Protein AF-A0A920DQ72-F1 (afdb_monomer_lite)

Radius of gyration: 14.82 Å; chains: 1; bounding box: 31×37×38 Å

Foldseek 3Di:
DPDVVVVVDDPQLVVLVVVVVVCVVVVDPDDDDDFPAQAQPTSNLPDDDPDDDDDDFDQPPCVPQNRDSVSSVVSNCNSDDDDDD

Secondary structure (DSSP, 8-state):
---TTTTT--HHHHHHHHHHHHHHHHT-S------SSSSTT-TTTTS--S--------S-SHHHH-SSHHHHHHHHHTT------

Sequence (85 aa):
MEDFTEIGLSFFEMSTALAFSYFSVQNVDIALIEVGLGGRLDATNIINPVLSVITNVALDHQNLLGDTIAQIAKEKLELLKRMYL

pLDDT: mean 88.85, std 12.52, range [43.41, 98.5]

Structure (mmCIF, N/CA/C/O backbone):
data_AF-A0A920DQ72-F1
#
_entry.id   AF-A0A920DQ72-F1
#
loop_
_atom_site.group_PDB
_atom_site.id
_atom_site.type_symbol
_atom_site.label_atom_id
_atom_site.label_alt_id
_atom_site.label_comp_id
_atom_site.label_asym_id
_atom_site.label_entity_id
_atom_site.label_seq_id
_atom_site.pdbx_PDB_ins_code
_atom_site.Cartn_x
_atom_site.Cartn_y
_atom_site.Cartn_z
_atom_site.occupancy
_atom_site.B_iso_or_equiv
_atom_site.auth_seq_id
_atom_site.auth_comp_id
_atom_site.auth_asym_id
_atom_site.auth_atom_id
_atom_site.pdbx_PDB_model_num
ATOM 1 N N . MET A 1 1 ? 1.795 15.178 22.479 1.00 53.59 1 MET A N 1
ATOM 2 C CA . MET A 1 1 ? 1.796 14.877 21.038 1.00 53.59 1 MET A CA 1
ATOM 3 C C . MET A 1 1 ? 3.180 15.248 20.575 1.00 53.59 1 MET A C 1
ATOM 5 O O . MET A 1 1 ? 3.488 16.428 20.628 1.00 53.59 1 MET A O 1
ATOM 9 N N . GLU A 1 2 ? 4.033 14.265 20.294 1.00 54.72 2 GLU A N 1
ATOM 10 C CA . GLU A 1 2 ? 5.259 14.545 19.537 1.00 54.72 2 GLU A CA 1
ATOM 11 C C . GLU A 1 2 ? 4.835 15.173 18.207 1.00 54.72 2 GLU A C 1
ATOM 13 O O . GLU A 1 2 ? 3.841 14.741 17.611 1.00 54.72 2 GLU A O 1
ATOM 18 N N . ASP A 1 3 ? 5.498 16.258 17.817 1.00 62.69 3 ASP 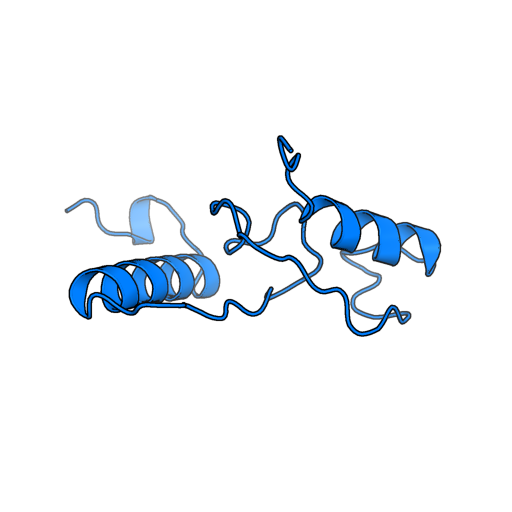A N 1
ATOM 19 C CA . ASP A 1 3 ? 5.172 16.972 16.588 1.00 62.69 3 ASP A CA 1
ATOM 20 C C . ASP A 1 3 ? 5.566 16.063 15.414 1.00 62.69 3 ASP A C 1
ATOM 22 O O . ASP A 1 3 ? 6.684 15.556 15.365 1.00 62.69 3 ASP A O 1
ATOM 26 N N . PHE A 1 4 ? 4.647 15.775 14.490 1.00 64.38 4 PHE A N 1
ATOM 27 C CA . PHE A 1 4 ? 4.854 14.776 13.422 1.00 64.38 4 PHE A CA 1
ATOM 28 C C . PHE A 1 4 ? 6.065 15.087 12.518 1.00 64.38 4 PHE A C 1
ATOM 30 O O . PHE A 1 4 ? 6.589 14.209 11.829 1.00 64.38 4 PHE A O 1
ATOM 37 N N . THR A 1 5 ? 6.519 16.339 12.553 1.00 62.22 5 THR A N 1
ATOM 38 C CA . THR A 1 5 ? 7.752 16.862 11.958 1.00 62.22 5 THR A CA 1
ATOM 39 C C . THR A 1 5 ? 9.018 16.253 12.568 1.00 62.22 5 THR A C 1
ATOM 41 O O . THR A 1 5 ? 9.971 16.007 11.832 1.00 62.22 5 THR A O 1
ATOM 44 N N . GLU A 1 6 ? 9.031 15.944 13.867 1.00 75.00 6 GLU A N 1
ATOM 45 C CA . GLU A 1 6 ? 10.167 15.316 14.560 1.00 75.00 6 GLU A CA 1
ATOM 46 C C . GLU A 1 6 ? 10.336 13.841 14.172 1.00 75.00 6 GLU A C 1
ATOM 48 O O . GLU A 1 6 ? 11.457 13.338 14.120 1.00 75.00 6 GLU A O 1
ATOM 53 N N . ILE A 1 7 ? 9.234 13.165 13.831 1.00 80.50 7 ILE A N 1
ATOM 54 C CA . ILE A 1 7 ? 9.225 11.767 13.362 1.00 80.50 7 ILE A CA 1
ATOM 55 C C . ILE A 1 7 ? 9.627 11.681 11.874 1.00 80.50 7 ILE A C 1
ATOM 57 O O . ILE A 1 7 ? 9.993 10.615 11.384 1.00 80.50 7 ILE A O 1
ATOM 61 N N . GLY A 1 8 ? 9.608 12.807 11.150 1.00 87.56 8 GLY A N 1
ATOM 62 C CA . GLY A 1 8 ? 10.032 12.880 9.751 1.00 87.56 8 GLY A CA 1
ATOM 63 C C . GLY A 1 8 ? 9.046 12.252 8.763 1.00 87.56 8 GLY A C 1
ATOM 64 O O . GLY A 1 8 ? 9.467 11.784 7.706 1.00 87.56 8 GLY A O 1
ATOM 65 N N . LEU A 1 9 ? 7.749 12.232 9.090 1.00 90.44 9 LEU A N 1
ATOM 66 C CA . LEU A 1 9 ? 6.726 11.671 8.205 1.00 90.44 9 LEU A CA 1
ATOM 67 C C . LEU A 1 9 ? 6.579 12.490 6.919 1.00 90.44 9 LEU A C 1
ATOM 69 O O . LEU A 1 9 ? 6.530 13.723 6.931 1.00 90.44 9 LEU A O 1
ATOM 73 N N . SER A 1 10 ? 6.415 11.793 5.800 1.00 92.75 10 SER A N 1
ATOM 74 C CA . SER A 1 10 ? 5.975 12.398 4.550 1.00 92.75 10 SER A CA 1
ATOM 75 C C . SER A 1 10 ? 4.516 12.860 4.640 1.00 92.75 10 SER A C 1
ATOM 77 O O . SER A 1 10 ? 3.709 12.368 5.434 1.00 92.75 10 SER A O 1
ATOM 79 N N . PHE A 1 11 ? 4.138 13.777 3.747 1.00 92.69 11 PHE A N 1
ATOM 80 C CA . PHE A 1 11 ? 2.743 14.199 3.599 1.00 92.69 11 PHE A CA 1
ATOM 81 C C . PHE A 1 11 ? 1.795 13.013 3.342 1.00 92.69 11 PHE A C 1
ATOM 83 O O . PHE A 1 11 ? 0.676 12.986 3.861 1.00 92.69 11 PHE A O 1
ATOM 90 N N . PHE A 1 12 ? 2.244 12.027 2.558 1.00 94.44 12 PHE A N 1
ATOM 91 C CA . PHE A 1 12 ? 1.442 10.854 2.222 1.00 94.44 12 PHE A CA 1
ATOM 92 C C . PHE A 1 12 ? 1.214 9.946 3.436 1.00 94.44 12 PHE A C 1
ATOM 94 O O . PHE A 1 12 ? 0.083 9.526 3.678 1.00 94.44 12 PHE A O 1
ATOM 101 N N . GLU A 1 13 ? 2.245 9.707 4.248 1.00 95.06 13 GLU A N 1
ATOM 102 C CA . GLU A 1 13 ? 2.118 8.923 5.484 1.00 95.06 13 GLU A CA 1
ATOM 103 C C . GLU A 1 13 ? 1.178 9.603 6.483 1.00 95.06 13 GLU A C 1
ATOM 105 O O . GLU A 1 13 ? 0.279 8.958 7.026 1.00 95.06 13 GLU A O 1
ATOM 110 N N . MET A 1 14 ? 1.318 10.921 6.663 1.00 94.50 14 MET A N 1
ATOM 111 C CA . MET A 1 14 ? 0.444 11.685 7.556 1.00 94.50 14 MET A CA 1
ATOM 112 C C . MET A 1 14 ? -1.018 11.654 7.086 1.00 94.50 14 MET A C 1
ATOM 114 O O . MET A 1 14 ? -1.928 11.443 7.890 1.00 94.50 14 MET A O 1
ATOM 118 N N . SER A 1 15 ? -1.253 11.808 5.781 1.00 95.19 15 SER A N 1
ATOM 119 C CA . SER A 1 15 ? -2.601 11.755 5.200 1.00 95.19 15 SER A CA 1
ATOM 120 C C . SER A 1 15 ? -3.218 10.360 5.312 1.00 95.19 15 SER A C 1
ATOM 122 O O . SER A 1 15 ? -4.402 10.231 5.621 1.00 95.19 15 SER A O 1
ATOM 124 N N . THR A 1 16 ? -2.414 9.312 5.123 1.00 96.69 16 THR A N 1
ATOM 125 C CA . THR A 1 16 ? -2.847 7.914 5.262 1.00 96.69 16 THR A CA 1
ATOM 126 C C . THR A 1 16 ? -3.270 7.609 6.699 1.00 96.69 16 THR A C 1
ATOM 128 O O . THR A 1 16 ? -4.352 7.066 6.927 1.00 96.69 16 THR A O 1
ATOM 131 N N . ALA A 1 17 ? -2.470 8.026 7.685 1.00 95.62 17 ALA A N 1
ATOM 132 C CA . ALA A 1 17 ? -2.809 7.871 9.099 1.00 95.62 17 ALA A CA 1
ATOM 133 C C . ALA A 1 17 ? -4.094 8.631 9.471 1.00 95.62 17 ALA A C 1
ATOM 135 O O . ALA A 1 17 ? -4.952 8.097 10.181 1.00 95.62 17 ALA A O 1
ATOM 136 N N . LEU A 1 18 ? -4.258 9.855 8.955 1.00 96.31 18 LEU A N 1
ATOM 137 C CA . LEU A 1 18 ? -5.473 10.644 9.150 1.00 96.31 18 LEU A CA 1
ATOM 138 C C . LEU A 1 18 ? -6.703 9.946 8.556 1.00 96.31 18 LEU A C 1
ATOM 140 O O . LEU A 1 18 ? -7.736 9.885 9.221 1.00 96.31 18 LEU A O 1
ATOM 144 N N . ALA A 1 19 ? -6.594 9.389 7.347 1.00 97.75 19 ALA A N 1
ATOM 145 C CA . ALA A 1 19 ? -7.685 8.669 6.696 1.00 97.75 19 ALA A CA 1
ATOM 146 C C . ALA A 1 19 ? -8.118 7.437 7.506 1.00 97.75 19 ALA A C 1
ATOM 148 O O . ALA A 1 19 ? -9.306 7.268 7.777 1.00 97.75 19 ALA A O 1
ATOM 149 N N . PHE A 1 20 ? -7.167 6.618 7.970 1.00 97.31 20 PHE A N 1
ATOM 150 C CA . PHE A 1 20 ? -7.477 5.458 8.813 1.00 97.31 20 PHE A CA 1
ATOM 151 C C . PHE A 1 20 ? -8.146 5.854 10.130 1.00 97.31 20 PHE A C 1
ATOM 153 O O . PHE A 1 20 ? -9.155 5.257 10.510 1.00 97.31 20 PHE A O 1
ATOM 160 N N . SER A 1 21 ? -7.626 6.886 10.799 1.00 97.38 21 SER A N 1
ATOM 161 C CA . SER A 1 21 ? -8.230 7.425 12.021 1.00 97.38 21 SER A CA 1
ATOM 162 C C . SER A 1 21 ? -9.661 7.903 11.767 1.00 97.38 21 SER A C 1
ATOM 164 O O . SER A 1 21 ? -10.587 7.534 12.490 1.00 97.38 21 SER A O 1
ATOM 166 N N . TYR A 1 22 ? -9.872 8.651 10.682 1.00 98.38 22 TYR A N 1
ATOM 167 C CA . TYR A 1 22 ? -11.186 9.154 10.306 1.00 98.38 22 TYR A CA 1
ATOM 168 C C . TYR A 1 22 ? -12.182 8.020 10.035 1.00 98.38 22 TYR A C 1
ATOM 170 O O . TYR A 1 22 ? -13.269 8.026 10.609 1.00 98.38 22 TYR A O 1
ATOM 178 N N . PHE A 1 23 ? -11.812 7.014 9.238 1.00 98.31 23 PHE A N 1
ATOM 179 C CA . PHE A 1 23 ? -12.680 5.864 8.960 1.00 98.31 23 PHE A CA 1
ATOM 180 C C . PHE A 1 23 ? -13.024 5.069 10.222 1.00 98.31 23 PHE A C 1
ATOM 182 O O . PHE A 1 23 ? -14.173 4.657 10.383 1.00 98.31 23 PHE A O 1
ATOM 189 N N . SER A 1 24 ? -12.071 4.920 11.147 1.00 97.00 24 SER A N 1
ATOM 190 C CA . SER A 1 24 ? -12.329 4.292 12.444 1.00 97.00 24 SER A CA 1
ATOM 191 C C . SER A 1 24 ? -13.323 5.095 13.285 1.00 97.00 24 SER A C 1
ATOM 193 O O . SER A 1 24 ? -14.212 4.503 13.888 1.00 97.00 24 SER A O 1
ATOM 195 N N . VAL A 1 25 ? -13.196 6.427 13.328 1.00 98.50 25 VAL A N 1
ATOM 196 C CA . VAL A 1 25 ? -14.112 7.304 14.079 1.00 98.50 25 VAL A CA 1
ATOM 197 C C . VAL A 1 25 ? -15.510 7.312 13.462 1.00 98.50 25 VAL A C 1
ATOM 199 O O . VAL A 1 25 ? -16.498 7.328 14.191 1.00 98.50 25 VAL A O 1
ATOM 202 N N . GLN A 1 26 ? -15.605 7.286 12.131 1.00 98.50 26 GLN A N 1
ATOM 203 C CA . GLN A 1 26 ? -16.887 7.202 11.426 1.00 98.50 26 GLN A CA 1
ATOM 204 C C . GLN A 1 26 ? -17.528 5.809 11.497 1.00 98.50 26 GLN A C 1
ATOM 206 O O . GLN A 1 26 ? -18.690 5.671 11.131 1.00 98.50 26 GLN A O 1
ATOM 211 N N . ASN A 1 27 ? -16.798 4.801 11.988 1.00 97.56 27 ASN A N 1
ATOM 212 C CA . ASN A 1 27 ? -17.262 3.423 12.138 1.00 97.56 27 ASN A CA 1
ATOM 213 C C . ASN A 1 27 ? -17.837 2.849 10.829 1.00 97.56 27 ASN A C 1
ATOM 215 O O . ASN A 1 27 ? -18.952 2.329 10.796 1.00 97.56 27 ASN A O 1
ATOM 219 N N . VAL A 1 28 ? -17.087 3.014 9.733 1.00 98.06 28 VAL A N 1
ATOM 220 C CA . VAL A 1 28 ? -17.499 2.545 8.402 1.00 98.06 28 VAL A CA 1
ATOM 221 C C . VAL A 1 28 ? -17.495 1.018 8.325 1.00 98.06 28 VAL A C 1
ATOM 223 O O . VAL A 1 28 ? -16.589 0.372 8.848 1.00 98.06 28 VAL A O 1
ATOM 226 N N . ASP A 1 29 ? -18.459 0.441 7.605 1.00 98.12 29 ASP A N 1
ATOM 227 C CA . ASP A 1 29 ? -18.520 -1.013 7.402 1.00 98.12 29 ASP A CA 1
ATOM 228 C C . ASP A 1 29 ? -17.356 -1.526 6.536 1.00 98.12 29 ASP A C 1
ATOM 230 O O . ASP A 1 29 ? -16.797 -2.594 6.784 1.00 98.12 29 ASP A O 1
ATOM 234 N N . ILE A 1 30 ? -16.991 -0.763 5.499 1.00 96.88 30 ILE A N 1
ATOM 235 C CA . ILE A 1 30 ? -15.902 -1.072 4.566 1.00 96.88 30 ILE A CA 1
ATOM 236 C C . ILE A 1 30 ? -15.166 0.223 4.219 1.00 96.88 30 ILE A C 1
ATOM 238 O O . ILE A 1 30 ? -15.785 1.212 3.828 1.00 96.88 30 ILE A O 1
ATOM 242 N N . ALA A 1 31 ? -13.836 0.189 4.293 1.00 97.50 31 ALA A N 1
ATOM 243 C CA . ALA A 1 31 ? -12.966 1.233 3.762 1.00 97.50 31 ALA A CA 1
ATOM 244 C C . ALA A 1 31 ? -12.246 0.721 2.506 1.00 97.50 31 ALA A C 1
ATOM 246 O O . ALA A 1 31 ? -11.575 -0.312 2.547 1.00 97.50 31 ALA A O 1
ATOM 247 N N . LEU A 1 32 ? -12.377 1.446 1.392 1.00 96.88 32 LEU A N 1
ATOM 248 C CA . LEU A 1 32 ? -11.608 1.191 0.176 1.00 96.88 32 LEU A CA 1
ATOM 249 C C . LEU A 1 32 ? -10.333 2.032 0.215 1.00 96.88 32 LEU A C 1
ATOM 251 O O . LEU A 1 32 ? -10.407 3.259 0.243 1.00 96.88 32 LEU A O 1
ATOM 255 N N . ILE A 1 33 ? -9.179 1.369 0.221 1.00 96.88 33 ILE A N 1
ATOM 256 C CA . ILE A 1 33 ? -7.875 2.022 0.336 1.00 96.88 33 ILE A CA 1
ATOM 257 C C . ILE A 1 33 ? -7.119 1.846 -0.979 1.00 96.88 33 ILE A C 1
ATOM 259 O O . ILE A 1 33 ? -6.789 0.724 -1.365 1.00 96.88 33 ILE A O 1
ATOM 263 N N . GLU A 1 34 ? -6.875 2.955 -1.672 1.00 95.44 34 GLU A N 1
ATOM 264 C CA . GLU A 1 34 ? -6.031 2.993 -2.864 1.00 95.44 34 GLU A CA 1
ATOM 265 C C . GLU A 1 34 ? -4.560 3.090 -2.452 1.00 95.44 34 GLU A C 1
ATOM 267 O O . GLU A 1 34 ? -4.191 3.909 -1.614 1.00 95.44 34 GLU A O 1
ATOM 272 N N . VAL A 1 35 ? -3.725 2.246 -3.051 1.00 94.50 35 VAL A N 1
ATOM 273 C CA . VAL A 1 35 ? -2.276 2.239 -2.826 1.00 94.50 35 VAL A CA 1
ATOM 274 C C . VAL A 1 35 ? -1.660 3.424 -3.560 1.00 94.50 35 VAL A C 1
ATOM 276 O O . VAL A 1 35 ? -1.919 3.597 -4.749 1.00 94.50 35 VAL A O 1
ATOM 279 N N . GLY A 1 36 ? -0.808 4.200 -2.885 1.00 92.62 36 GLY A N 1
ATOM 280 C CA . GLY A 1 36 ? -0.157 5.364 -3.488 1.00 92.62 36 GLY A CA 1
ATOM 281 C C . GLY A 1 36 ? 0.851 4.979 -4.568 1.00 92.62 36 GLY A C 1
ATOM 282 O O . GLY A 1 36 ? 0.756 5.431 -5.707 1.00 92.62 36 GLY A O 1
ATOM 283 N N . LEU A 1 37 ? 1.822 4.128 -4.227 1.00 92.00 37 LEU A N 1
ATOM 284 C CA . LEU A 1 37 ? 2.854 3.686 -5.159 1.00 92.00 37 LEU A CA 1
ATOM 285 C C . LEU A 1 37 ? 3.352 2.265 -4.871 1.00 92.00 37 LEU A C 1
ATOM 287 O O . LEU A 1 37 ? 3.785 1.928 -3.773 1.00 92.00 37 LEU A O 1
ATOM 291 N N . GLY A 1 38 ? 3.395 1.441 -5.921 1.00 90.94 38 GLY A N 1
ATOM 292 C CA . GLY A 1 38 ? 3.915 0.079 -5.831 1.00 90.94 38 GLY A CA 1
ATOM 293 C C . GLY A 1 38 ? 3.024 -0.797 -4.958 1.00 90.94 38 GLY A C 1
ATOM 294 O O . GLY A 1 38 ? 1.954 -1.209 -5.405 1.00 90.94 38 GLY A O 1
ATOM 295 N N . GLY A 1 39 ? 3.482 -1.082 -3.740 1.00 90.06 39 GLY A N 1
ATOM 296 C CA . GLY A 1 39 ? 2.730 -1.869 -2.773 1.00 90.06 39 GLY A CA 1
ATOM 297 C C . GLY A 1 39 ? 3.496 -2.195 -1.501 1.00 90.06 39 GLY A C 1
ATOM 298 O O . GLY A 1 39 ? 3.078 -1.801 -0.416 1.00 90.06 39 GLY A O 1
ATOM 299 N N . ARG A 1 40 ? 4.645 -2.873 -1.621 1.00 88.62 40 ARG A N 1
ATOM 300 C CA . ARG A 1 40 ? 5.420 -3.363 -0.463 1.00 88.62 40 ARG A CA 1
ATOM 301 C C . ARG A 1 40 ? 5.692 -2.293 0.597 1.00 88.62 40 ARG A C 1
ATOM 303 O O . ARG A 1 40 ? 5.477 -2.549 1.777 1.00 88.62 40 ARG A O 1
ATOM 310 N N . LEU A 1 41 ? 6.195 -1.138 0.165 1.00 91.06 41 LEU A N 1
ATOM 311 C CA . LEU A 1 41 ? 6.643 -0.035 1.025 1.00 91.06 41 LEU A CA 1
ATOM 312 C C . LEU A 1 41 ? 5.648 1.132 1.061 1.00 91.06 41 LEU A C 1
ATOM 314 O O . LEU A 1 41 ? 5.993 2.216 1.522 1.00 91.06 41 LEU A O 1
ATOM 318 N N . ASP A 1 42 ? 4.437 0.934 0.546 1.00 94.50 42 ASP A N 1
ATOM 319 C CA . ASP A 1 42 ? 3.424 1.977 0.560 1.00 94.50 42 ASP A CA 1
ATOM 320 C C . ASP A 1 42 ? 2.863 2.164 1.977 1.00 94.50 42 ASP A C 1
ATOM 322 O O . ASP A 1 42 ? 2.626 1.185 2.691 1.00 94.50 42 ASP A O 1
ATOM 326 N N . ALA A 1 43 ? 2.606 3.412 2.379 1.00 95.25 43 ALA A N 1
ATOM 327 C CA . ALA A 1 43 ? 2.077 3.733 3.708 1.00 95.25 43 ALA A CA 1
ATOM 328 C C . ALA A 1 43 ? 0.736 3.035 4.000 1.00 95.25 43 ALA A C 1
ATOM 330 O O . ALA A 1 43 ? 0.399 2.776 5.158 1.00 95.25 43 ALA A O 1
ATOM 331 N N 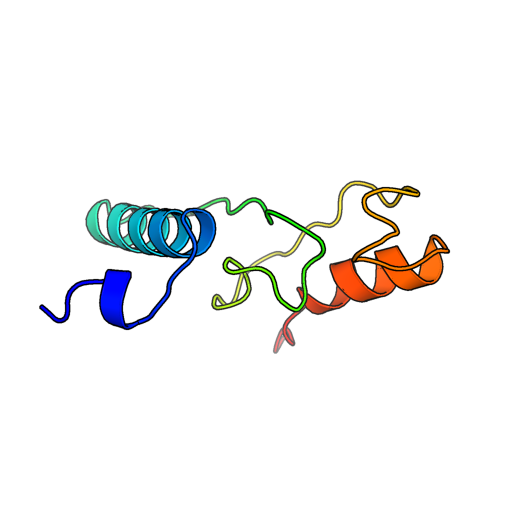. THR A 1 44 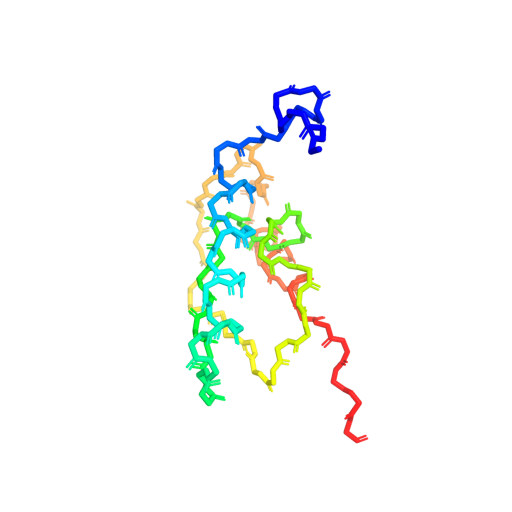? -0.025 2.686 2.957 1.00 95.50 44 THR A N 1
ATOM 332 C CA . THR A 1 44 ? -1.294 1.967 3.095 1.00 95.50 44 THR A CA 1
ATOM 333 C C . THR A 1 44 ? -1.118 0.491 3.460 1.00 95.50 44 THR A C 1
ATOM 335 O O . THR A 1 44 ? -2.035 -0.112 4.020 1.00 95.50 44 THR A O 1
ATOM 338 N N . ASN A 1 45 ? 0.065 -0.100 3.245 1.00 94.38 45 ASN A N 1
ATOM 339 C CA . ASN A 1 45 ? 0.334 -1.529 3.448 1.00 94.38 45 ASN A CA 1
ATOM 340 C C . ASN A 1 45 ? 0.544 -1.932 4.928 1.00 94.38 45 ASN A C 1
ATOM 342 O O . ASN A 1 45 ? 1.172 -2.945 5.248 1.00 94.38 45 ASN A O 1
ATOM 346 N N . ILE A 1 46 ? -0.012 -1.177 5.875 1.00 92.56 46 ILE A N 1
ATOM 347 C CA . ILE A 1 46 ? 0.009 -1.505 7.312 1.00 92.56 46 ILE A CA 1
ATOM 348 C C . ILE A 1 46 ? -1.251 -2.252 7.775 1.00 92.56 46 ILE A C 1
ATOM 350 O O . ILE A 1 46 ? -1.270 -2.807 8.871 1.00 92.56 46 ILE A O 1
ATOM 354 N N . ILE A 1 47 ? -2.278 -2.345 6.925 1.00 92.75 47 ILE A N 1
ATOM 355 C CA . ILE A 1 47 ? -3.561 -3.003 7.226 1.00 92.75 47 ILE A CA 1
ATOM 356 C C . ILE A 1 47 ? -3.598 -4.466 6.761 1.00 92.75 47 ILE A C 1
ATOM 358 O O . ILE A 1 47 ? -2.757 -4.888 5.971 1.00 92.75 47 ILE A O 1
ATOM 362 N N . ASN A 1 48 ? -4.577 -5.239 7.237 1.00 92.12 48 ASN A N 1
ATOM 363 C CA . ASN A 1 48 ? -4.882 -6.584 6.735 1.00 92.12 48 ASN A CA 1
ATOM 364 C C . ASN A 1 48 ? -6.229 -6.539 5.994 1.00 92.12 48 ASN A C 1
ATOM 366 O O . ASN A 1 48 ? -7.271 -6.591 6.650 1.00 92.12 48 ASN A O 1
ATOM 370 N N . PRO A 1 49 ? -6.235 -6.374 4.660 1.00 92.75 49 PRO A N 1
ATOM 371 C CA . PRO A 1 49 ? -7.475 -6.253 3.907 1.00 92.75 49 PRO A CA 1
ATOM 372 C C . PRO A 1 49 ? -8.189 -7.606 3.791 1.00 92.75 49 PRO A C 1
ATOM 374 O O . PRO A 1 49 ? -7.554 -8.655 3.708 1.00 92.75 49 PRO A O 1
ATOM 377 N N . VAL A 1 50 ? -9.522 -7.577 3.723 1.00 93.25 50 VAL A N 1
ATOM 378 C CA . VAL A 1 50 ? -10.338 -8.770 3.412 1.00 93.25 50 VAL A CA 1
ATOM 379 C C . VAL A 1 50 ? -10.241 -9.172 1.936 1.00 93.25 50 VAL A C 1
ATOM 381 O O . VAL A 1 50 ? -10.482 -10.324 1.585 1.00 93.25 50 VAL A O 1
ATOM 384 N N . LEU A 1 51 ? -9.892 -8.213 1.074 1.00 91.94 51 LEU A N 1
ATOM 385 C CA . LEU A 1 51 ? -9.698 -8.385 -0.358 1.00 91.94 51 LEU A CA 1
ATOM 386 C C . LEU A 1 51 ? -8.637 -7.396 -0.845 1.00 91.94 51 LEU A C 1
ATOM 388 O O . LEU A 1 51 ? -8.724 -6.201 -0.570 1.00 91.94 51 LEU A O 1
ATOM 392 N N . SER A 1 52 ? -7.682 -7.893 -1.623 1.00 92.69 52 SER A N 1
ATOM 393 C CA . SER A 1 52 ? -6.704 -7.079 -2.341 1.00 92.69 52 SER A CA 1
ATOM 394 C C . SER A 1 52 ? -6.953 -7.190 -3.839 1.00 92.69 52 SER A C 1
ATOM 396 O O . SER A 1 52 ? -7.211 -8.279 -4.351 1.00 92.69 52 SER A O 1
ATOM 398 N N . VAL A 1 53 ? -6.857 -6.067 -4.550 1.00 92.56 53 VAL A N 1
ATOM 399 C CA . VAL A 1 53 ? -7.119 -5.996 -5.990 1.00 92.56 53 VAL A CA 1
ATOM 400 C C . VAL A 1 53 ? -5.923 -5.366 -6.689 1.00 92.56 53 VAL A C 1
ATOM 402 O O . VAL A 1 53 ? -5.451 -4.306 -6.290 1.00 92.56 53 VAL A O 1
ATOM 405 N N . ILE A 1 54 ? -5.458 -6.012 -7.758 1.00 91.81 54 ILE A N 1
ATOM 406 C CA . ILE A 1 54 ? -4.492 -5.443 -8.700 1.00 91.81 54 ILE A CA 1
ATOM 407 C C . ILE A 1 54 ? -5.250 -5.193 -9.999 1.00 91.81 54 ILE A C 1
ATOM 409 O O . ILE A 1 54 ? -5.824 -6.120 -10.564 1.00 91.81 54 ILE A O 1
ATOM 413 N N . THR A 1 55 ? -5.277 -3.942 -10.452 1.00 91.38 55 THR A N 1
ATOM 414 C CA . THR A 1 55 ? -6.015 -3.534 -11.653 1.00 91.38 55 THR A CA 1
ATOM 415 C C . THR A 1 55 ? -5.215 -3.838 -12.918 1.00 91.38 55 THR A C 1
ATOM 417 O O . THR A 1 55 ? -5.522 -4.780 -13.644 1.00 91.38 55 THR A O 1
ATOM 420 N N . ASN A 1 56 ? -4.164 -3.062 -13.178 1.00 90.75 56 ASN A N 1
ATOM 421 C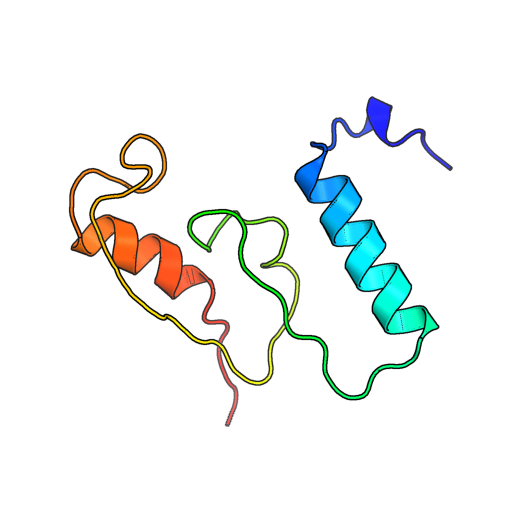 CA . ASN A 1 56 ? -3.254 -3.224 -14.301 1.00 90.75 56 ASN A CA 1
ATOM 422 C C . ASN A 1 56 ? -1.790 -3.197 -13.834 1.00 90.75 56 ASN A C 1
ATOM 424 O O . ASN A 1 56 ? -1.442 -2.667 -12.777 1.00 90.75 56 ASN A O 1
ATOM 428 N N . VAL A 1 57 ? -0.915 -3.781 -14.652 1.00 92.50 57 VAL A N 1
ATOM 429 C CA . VAL A 1 57 ? 0.536 -3.655 -14.498 1.00 92.50 57 VAL A CA 1
ATOM 430 C C . VAL A 1 57 ? 1.099 -3.124 -15.806 1.00 92.50 57 VAL A C 1
ATOM 432 O O . VAL A 1 57 ? 0.946 -3.749 -16.854 1.00 92.50 57 VAL A O 1
ATOM 435 N N . ALA A 1 58 ? 1.735 -1.960 -15.732 1.00 92.38 58 ALA A N 1
ATOM 436 C CA . ALA A 1 58 ? 2.360 -1.271 -16.852 1.00 92.38 58 ALA A CA 1
ATOM 437 C C . ALA A 1 58 ? 3.760 -0.789 -16.449 1.00 92.38 58 ALA A C 1
ATOM 439 O O . ALA A 1 58 ? 4.111 -0.823 -15.269 1.00 92.38 58 ALA A O 1
ATOM 440 N N . LEU A 1 59 ? 4.557 -0.366 -17.432 1.00 93.38 59 LEU A N 1
ATOM 441 C CA . LEU A 1 59 ? 5.844 0.283 -17.187 1.00 93.38 59 LEU A CA 1
ATOM 442 C C . LEU A 1 59 ? 5.582 1.705 -16.688 1.00 93.38 59 LEU A C 1
ATOM 444 O O . LEU A 1 59 ? 5.395 2.619 -17.484 1.00 93.38 59 LEU A O 1
ATOM 448 N N . ASP A 1 60 ? 5.518 1.856 -15.371 1.00 89.12 60 ASP A N 1
ATOM 449 C CA . ASP A 1 60 ? 5.290 3.126 -14.692 1.00 89.12 60 ASP A CA 1
ATOM 450 C C . ASP A 1 60 ? 6.172 3.204 -13.442 1.00 89.12 60 ASP A C 1
ATOM 452 O O . ASP A 1 60 ? 6.502 2.175 -12.846 1.00 89.12 60 ASP A O 1
ATOM 456 N N . HIS A 1 61 ? 6.587 4.417 -13.074 1.00 89.75 61 HIS A N 1
ATOM 457 C CA . HIS A 1 61 ? 7.470 4.686 -11.936 1.00 89.75 61 HIS A CA 1
ATOM 458 C C . HIS A 1 61 ? 8.701 3.759 -11.875 1.00 89.75 61 HIS A C 1
ATOM 460 O O . HIS A 1 61 ? 9.096 3.283 -10.807 1.00 89.75 61 HIS A O 1
ATOM 466 N N . GLN A 1 62 ? 9.315 3.486 -13.032 1.00 92.69 62 GLN A N 1
ATOM 467 C CA . GLN A 1 62 ? 10.394 2.498 -13.185 1.00 92.69 62 GLN A CA 1
ATOM 468 C C . GLN A 1 62 ? 11.601 2.776 -12.277 1.00 92.69 62 GLN A C 1
ATOM 470 O O . GLN A 1 62 ? 12.222 1.852 -11.760 1.00 92.69 62 GLN A O 1
ATOM 475 N N . ASN A 1 63 ? 11.872 4.054 -11.996 1.00 92.31 63 ASN A N 1
ATOM 476 C CA . ASN A 1 63 ? 12.921 4.494 -11.075 1.00 92.31 63 ASN A CA 1
ATOM 477 C C . ASN A 1 63 ? 12.728 4.008 -9.625 1.00 92.31 63 ASN A C 1
ATOM 479 O O . ASN A 1 63 ? 13.677 4.049 -8.848 1.00 92.31 63 ASN A O 1
ATOM 483 N N . LEU A 1 64 ? 11.517 3.582 -9.259 1.00 89.31 64 LEU A N 1
ATOM 484 C CA . LEU A 1 64 ? 11.164 3.098 -7.923 1.00 89.31 64 LEU A CA 1
ATOM 485 C C . LEU A 1 64 ? 10.707 1.633 -7.939 1.00 89.31 64 LEU A C 1
ATOM 487 O O . LEU A 1 64 ? 10.957 0.909 -6.980 1.00 89.31 64 LEU A O 1
ATOM 491 N N . LEU A 1 65 ? 10.047 1.196 -9.015 1.00 91.94 65 LEU A N 1
ATOM 492 C CA . LEU A 1 65 ? 9.379 -0.109 -9.097 1.00 91.94 65 LEU A CA 1
ATOM 493 C C . LEU A 1 65 ? 10.121 -1.141 -9.964 1.00 91.94 65 LEU A C 1
ATOM 495 O O . LEU A 1 65 ? 9.760 -2.320 -9.967 1.00 91.94 65 LEU A O 1
ATOM 499 N N . GLY A 1 66 ? 11.164 -0.716 -10.681 1.00 93.56 66 GLY A N 1
ATOM 500 C CA . GLY A 1 66 ? 11.978 -1.549 -11.561 1.00 93.56 66 GLY A CA 1
ATOM 501 C C . GLY A 1 66 ? 11.686 -1.354 -13.049 1.00 93.56 66 GLY A C 1
ATOM 502 O O . GLY A 1 66 ? 10.700 -0.746 -13.458 1.00 93.56 66 GLY A O 1
ATOM 503 N N . ASP A 1 67 ? 12.563 -1.909 -13.879 1.00 96.75 67 ASP A N 1
AT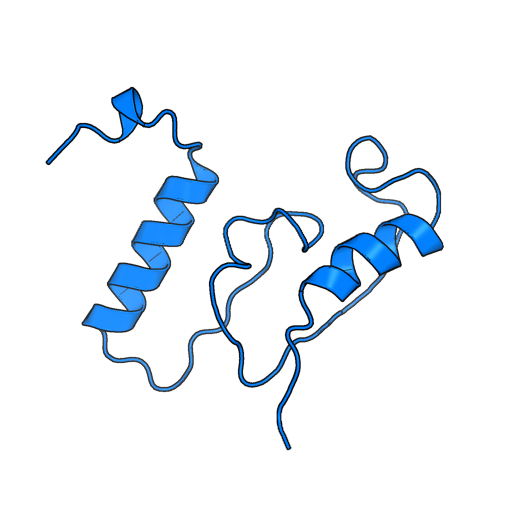OM 504 C CA . ASP A 1 67 ? 12.608 -1.625 -15.316 1.00 96.75 67 ASP A CA 1
ATOM 505 C C . ASP A 1 67 ? 11.740 -2.565 -16.163 1.00 96.75 67 ASP A C 1
ATOM 507 O O . ASP A 1 67 ? 11.590 -2.369 -17.368 1.00 96.75 67 ASP A O 1
ATOM 511 N N . THR A 1 68 ? 11.163 -3.599 -15.549 1.00 96.62 68 THR A N 1
ATOM 512 C CA . THR A 1 68 ? 10.371 -4.625 -16.235 1.00 96.62 68 THR A CA 1
ATOM 513 C C . THR A 1 68 ? 8.986 -4.782 -15.619 1.00 96.62 68 THR A C 1
ATOM 515 O O . THR A 1 68 ? 8.805 -4.641 -14.411 1.00 96.62 68 THR A O 1
ATOM 518 N N . ILE A 1 69 ? 8.010 -5.193 -16.436 1.00 95.81 69 ILE A N 1
ATOM 519 C CA . ILE A 1 69 ? 6.651 -5.528 -15.972 1.00 95.81 69 ILE A CA 1
ATOM 520 C C . ILE A 1 69 ? 6.681 -6.543 -14.824 1.00 95.81 69 ILE A C 1
ATOM 522 O O . ILE A 1 69 ? 5.910 -6.422 -13.880 1.00 95.81 69 ILE A O 1
ATOM 526 N N . ALA A 1 70 ? 7.586 -7.525 -14.875 1.00 95.50 70 ALA A N 1
ATOM 527 C CA . ALA A 1 70 ? 7.709 -8.540 -13.833 1.00 95.50 70 ALA A CA 1
ATOM 528 C C . ALA A 1 70 ? 8.172 -7.95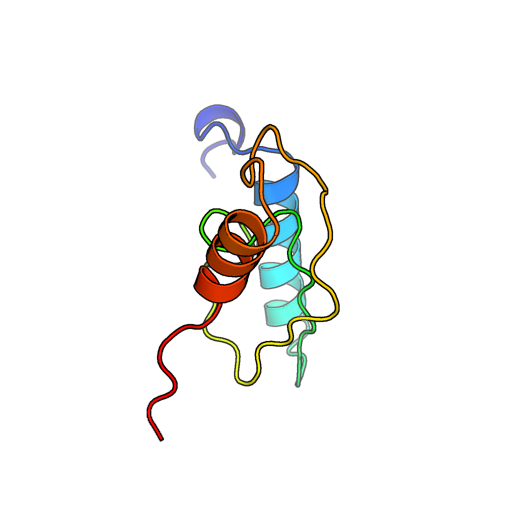8 -12.485 1.00 95.50 70 ALA A C 1
ATOM 530 O O . ALA A 1 70 ? 7.652 -8.355 -11.443 1.00 95.50 70 ALA A O 1
ATOM 531 N N . GLN A 1 71 ? 9.114 -7.008 -12.489 1.00 94.62 71 GLN A N 1
ATOM 532 C CA . GLN A 1 71 ? 9.554 -6.320 -11.269 1.00 94.62 71 GLN A CA 1
ATOM 533 C C . GLN A 1 71 ? 8.428 -5.465 -10.679 1.00 94.62 71 GLN A C 1
ATOM 535 O O . GLN A 1 71 ? 8.126 -5.591 -9.494 1.00 94.62 71 GLN A O 1
ATOM 540 N N . ILE A 1 72 ? 7.733 -4.700 -11.524 1.00 94.75 72 ILE A N 1
ATOM 541 C CA . ILE A 1 72 ? 6.615 -3.848 -11.100 1.00 94.75 72 ILE A CA 1
ATOM 542 C C . ILE A 1 72 ? 5.457 -4.700 -10.560 1.00 94.75 72 ILE A C 1
ATOM 544 O O . ILE A 1 72 ? 4.884 -4.388 -9.515 1.00 94.75 72 ILE A O 1
ATOM 548 N N . ALA A 1 73 ? 5.128 -5.807 -11.234 1.00 93.12 73 ALA A N 1
ATOM 549 C CA . ALA A 1 73 ? 4.127 -6.761 -10.763 1.00 93.12 73 ALA A CA 1
ATOM 550 C C . ALA A 1 73 ? 4.498 -7.319 -9.387 1.00 93.12 73 ALA A C 1
ATOM 552 O O . ALA A 1 73 ? 3.637 -7.411 -8.517 1.00 93.12 73 ALA A O 1
ATOM 553 N N . LYS A 1 74 ? 5.774 -7.663 -9.174 1.00 92.00 74 LYS A N 1
ATOM 554 C CA . LYS A 1 74 ? 6.249 -8.172 -7.888 1.00 92.00 74 LYS A CA 1
ATOM 555 C C . LYS A 1 74 ? 6.052 -7.144 -6.774 1.00 92.00 74 LYS A C 1
ATOM 557 O O . LYS A 1 74 ? 5.463 -7.497 -5.763 1.00 92.00 74 LYS A O 1
ATOM 562 N N . GLU A 1 75 ? 6.453 -5.887 -6.969 1.00 92.25 75 GLU A N 1
ATOM 563 C CA . GLU A 1 75 ? 6.249 -4.826 -5.963 1.00 92.25 75 GLU A CA 1
ATOM 564 C C . GLU A 1 75 ? 4.765 -4.620 -5.607 1.00 92.25 75 GLU A C 1
ATOM 566 O O . GLU A 1 75 ? 4.437 -4.390 -4.443 1.00 92.25 75 GLU A O 1
ATOM 571 N N . LYS A 1 76 ? 3.860 -4.757 -6.588 1.00 91.44 76 LYS A N 1
ATOM 572 C CA . LYS A 1 76 ? 2.402 -4.699 -6.378 1.00 91.44 76 LYS A CA 1
ATOM 573 C C . LYS A 1 76 ? 1.846 -5.949 -5.679 1.00 91.44 76 LYS A C 1
ATOM 575 O O . LYS A 1 76 ? 0.893 -5.856 -4.916 1.00 91.44 76 LYS A O 1
ATOM 580 N N . LEU A 1 77 ? 2.422 -7.127 -5.911 1.00 89.88 77 LEU A N 1
ATOM 581 C CA . LEU A 1 77 ? 1.983 -8.375 -5.273 1.00 89.88 77 LEU A CA 1
ATOM 582 C C . LEU A 1 77 ? 2.350 -8.448 -3.786 1.00 89.88 77 LEU A C 1
ATOM 584 O O . LEU A 1 77 ? 1.689 -9.159 -3.039 1.00 89.88 77 LEU A O 1
ATOM 588 N N . GLU A 1 78 ? 3.349 -7.694 -3.334 1.00 83.88 78 GLU A N 1
ATOM 589 C CA . GLU A 1 78 ? 3.760 -7.638 -1.920 1.00 83.88 78 GLU A CA 1
ATOM 590 C C . GLU A 1 78 ? 2.706 -6.982 -0.995 1.00 83.88 78 GLU A C 1
ATOM 592 O O . GLU A 1 78 ? 2.832 -7.037 0.226 1.00 83.88 78 GLU A O 1
ATOM 597 N N . LEU A 1 79 ? 1.634 -6.401 -1.552 1.00 81.31 79 LEU A N 1
ATOM 598 C CA . LEU A 1 79 ? 0.424 -6.015 -0.804 1.00 81.31 79 LEU A CA 1
ATOM 599 C C . LEU A 1 79 ? -0.394 -7.223 -0.323 1.00 81.31 79 LEU A C 1
ATOM 601 O O . LEU A 1 79 ? -1.224 -7.097 0.579 1.00 81.31 79 LEU A O 1
ATOM 605 N N . LEU A 1 80 ? -0.207 -8.393 -0.941 1.00 80.31 80 LEU A N 1
ATOM 606 C CA . LEU A 1 80 ? -0.947 -9.603 -0.605 1.00 80.31 80 LEU A CA 1
ATOM 607 C C . LEU A 1 80 ? -0.413 -10.194 0.701 1.00 80.31 80 LEU A C 1
ATOM 609 O O . LEU A 1 80 ? 0.543 -10.970 0.726 1.00 80.31 80 LEU A O 1
ATOM 613 N N . LYS A 1 81 ? -1.064 -9.853 1.810 1.00 74.19 81 LYS A N 1
ATOM 614 C CA . LYS A 1 81 ? -0.832 -10.516 3.096 1.00 74.19 81 LYS A CA 1
ATOM 615 C C . LYS A 1 81 ? -1.508 -11.888 3.093 1.00 74.19 81 LYS A C 1
ATOM 617 O O . LYS A 1 81 ? -2.543 -12.074 2.456 1.00 74.19 81 LYS A O 1
ATOM 622 N N . ARG A 1 82 ? -0.905 -12.875 3.775 1.00 62.06 82 ARG A N 1
ATOM 623 C CA . ARG A 1 82 ? -1.445 -14.247 3.846 1.00 62.06 82 ARG A CA 1
ATOM 624 C C . ARG A 1 82 ? -2.912 -14.216 4.272 1.00 62.06 82 ARG A C 1
ATOM 626 O O . ARG A 1 82 ? -3.215 -13.849 5.403 1.00 62.06 82 ARG A O 1
ATOM 633 N N . MET A 1 83 ? -3.788 -14.685 3.391 1.00 54.59 83 MET A N 1
ATOM 634 C CA . MET A 1 83 ? -5.148 -15.055 3.758 1.00 54.59 83 MET A CA 1
ATOM 635 C C . MET A 1 83 ? -5.071 -16.412 4.464 1.00 54.59 83 MET A C 1
ATOM 637 O O . MET A 1 83 ? -4.748 -17.417 3.833 1.00 54.59 83 MET A O 1
ATOM 641 N N . TYR A 1 84 ? -5.299 -16.444 5.778 1.00 44.16 84 TYR A N 1
ATOM 642 C CA . TYR A 1 84 ? -5.672 -17.693 6.441 1.00 44.16 84 TYR A CA 1
ATOM 643 C C . TYR A 1 84 ? -7.128 -17.968 6.055 1.00 44.16 84 TYR A C 1
ATOM 645 O O . TYR A 1 84 ? -8.023 -17.252 6.501 1.00 44.16 84 TYR A O 1
ATOM 653 N N . LEU A 1 85 ? -7.326 -18.940 5.164 1.00 43.41 85 LEU A N 1
ATOM 654 C CA . LEU A 1 85 ? -8.612 -19.607 4.966 1.00 43.41 85 LEU A CA 1
ATOM 655 C C . LEU A 1 85 ? -8.713 -20.782 5.939 1.00 43.41 85 LEU A C 1
ATOM 657 O O . LEU A 1 85 ? -7.681 -21.474 6.111 1.00 43.41 85 LEU A O 1
#